Protein AF-A0A1G2Y9N1-F1 (afdb_monomer_lite)

Sequence (164 aa):
MSETIWGVIIGGAIGYITSITVIWIDNKRWRRQFEVDYLKTKRQQLENLCKKIVNMGPEAIVNKSWPIDFGTDLLVFLPHDLLKIITETIISEKDQEKRKKAFWELIIRTKKLISETDTRYERLVANTTIGEKLLVLNGWVCKRCIFPILKRRTGQKLKNESIV

Structure (mmCIF, N/CA/C/O backbone):
data_AF-A0A1G2Y9N1-F1
#
_entry.id   AF-A0A1G2Y9N1-F1
#
loop_
_atom_site.group_PDB
_atom_site.id
_atom_site.type_symbol
_atom_site.label_atom_id
_atom_site.label_alt_id
_atom_site.label_comp_id
_atom_site.label_asym_id
_atom_site.label_entity_id
_atom_site.label_seq_id
_atom_site.pdbx_PDB_ins_code
_atom_site.Cartn_x
_atom_site.Cartn_y
_atom_site.Cartn_z
_atom_site.occupancy
_atom_site.B_iso_or_equiv
_atom_site.auth_seq_id
_atom_site.auth_comp_id
_atom_site.auth_asym_id
_atom_site.auth_atom_id
_atom_site.pdbx_PDB_model_num
ATOM 1 N N . MET A 1 1 ? -39.896 5.467 50.826 1.00 56.62 1 MET A N 1
ATOM 2 C CA . MET A 1 1 ? -40.012 6.161 49.517 1.00 56.62 1 MET A CA 1
ATOM 3 C C . MET A 1 1 ? -38.685 6.753 49.029 1.00 56.62 1 MET A C 1
ATOM 5 O O . MET A 1 1 ? -38.453 6.735 47.829 1.00 56.62 1 MET A O 1
ATOM 9 N N . SER A 1 2 ? -37.800 7.233 49.912 1.00 68.75 2 SER A N 1
ATOM 10 C CA . SER A 1 2 ? -36.489 7.808 49.548 1.00 68.75 2 SER A CA 1
ATOM 11 C C . SER A 1 2 ? -35.530 6.827 48.852 1.00 68.75 2 SER A C 1
ATOM 13 O O . SER A 1 2 ? -34.836 7.210 47.915 1.00 68.75 2 SER A O 1
ATOM 15 N N . GLU A 1 3 ? -35.513 5.555 49.253 1.00 70.50 3 GLU A N 1
ATOM 16 C CA . GLU A 1 3 ? -34.618 4.531 48.683 1.00 70.50 3 GLU A CA 1
ATOM 17 C C . GLU A 1 3 ? -34.882 4.245 47.196 1.00 70.50 3 GLU A C 1
ATOM 19 O O . GLU A 1 3 ? -33.955 3.997 46.422 1.00 70.50 3 GLU A O 1
ATOM 24 N N . THR A 1 4 ? -36.143 4.331 46.767 1.00 75.12 4 THR A N 1
ATOM 25 C CA . THR A 1 4 ? -36.529 4.130 45.365 1.00 75.12 4 THR A CA 1
ATOM 26 C C . THR A 1 4 ? -35.978 5.245 44.476 1.00 75.12 4 THR A C 1
ATOM 28 O O . THR A 1 4 ? -35.507 4.974 43.374 1.00 75.12 4 THR A O 1
ATOM 31 N N . ILE A 1 5 ? -35.968 6.485 44.977 1.00 77.62 5 ILE A N 1
ATOM 32 C CA . ILE A 1 5 ? -35.476 7.669 44.259 1.00 77.62 5 ILE A CA 1
ATOM 33 C C . ILE A 1 5 ? -33.953 7.585 44.074 1.00 77.62 5 ILE A C 1
ATOM 35 O O . ILE A 1 5 ? -33.457 7.764 42.962 1.00 77.62 5 ILE A O 1
ATOM 39 N N . TRP A 1 6 ? -33.212 7.201 45.119 1.00 79.19 6 TRP A N 1
ATOM 40 C CA . TRP A 1 6 ? -31.764 6.976 45.026 1.00 79.19 6 TRP A CA 1
ATOM 41 C C . TRP A 1 6 ? -31.400 5.867 44.033 1.00 79.19 6 TRP A C 1
ATOM 43 O O . TRP A 1 6 ? -30.455 6.012 43.258 1.00 79.19 6 TRP A O 1
ATOM 53 N N . GLY A 1 7 ? -32.185 4.786 43.988 1.00 78.00 7 GLY A N 1
ATOM 54 C CA . GLY A 1 7 ? -31.985 3.707 43.021 1.00 78.00 7 GLY A CA 1
ATOM 55 C C . GLY A 1 7 ? -32.155 4.142 41.560 1.00 78.00 7 GLY A C 1
ATOM 56 O O . GLY A 1 7 ? -31.429 3.652 40.696 1.00 78.00 7 GLY A O 1
ATOM 57 N N . VAL A 1 8 ? -33.084 5.062 41.277 1.00 80.06 8 VAL A N 1
ATOM 58 C CA . VAL A 1 8 ? -33.301 5.608 39.925 1.00 80.06 8 VAL A CA 1
ATOM 59 C C . VAL A 1 8 ? -32.167 6.553 39.524 1.00 80.06 8 VAL A C 1
ATOM 61 O O . VAL A 1 8 ? -31.676 6.457 38.402 1.00 80.06 8 VAL A O 1
ATOM 64 N N . ILE A 1 9 ? -31.688 7.399 40.441 1.00 82.50 9 ILE A N 1
ATOM 65 C CA . ILE A 1 9 ? -30.572 8.326 40.180 1.00 82.50 9 ILE A CA 1
ATOM 66 C C . ILE A 1 9 ? -29.279 7.553 39.888 1.00 82.50 9 ILE A C 1
ATOM 68 O O . ILE A 1 9 ? -28.598 7.830 38.900 1.00 82.50 9 ILE A O 1
ATOM 72 N N . ILE A 1 10 ? -28.964 6.537 40.697 1.00 83.38 10 ILE A N 1
ATOM 73 C CA . ILE A 1 10 ? -27.773 5.698 40.501 1.00 83.38 10 ILE A CA 1
ATOM 74 C C . ILE A 1 10 ? -27.888 4.897 39.196 1.00 83.38 10 ILE A C 1
ATOM 76 O O . ILE A 1 10 ? -26.928 4.823 38.429 1.00 83.38 10 ILE A O 1
ATOM 80 N N . GLY A 1 11 ? -29.068 4.339 38.903 1.00 79.44 11 GLY A N 1
ATOM 81 C CA . GLY A 1 11 ? -29.323 3.630 37.646 1.00 79.44 11 GLY A CA 1
ATOM 82 C C . GLY A 1 11 ? -29.166 4.528 36.414 1.00 79.44 11 GLY A C 1
ATOM 83 O O . GLY A 1 11 ? -28.514 4.131 35.448 1.00 79.44 11 GLY A O 1
ATOM 84 N N . GLY A 1 12 ? -29.693 5.755 36.471 1.00 82.31 12 GLY A N 1
ATOM 85 C CA . GLY A 1 12 ? -29.554 6.758 35.414 1.00 82.31 12 GLY A CA 1
ATOM 86 C C . GLY A 1 12 ? -28.102 7.189 35.195 1.00 82.31 12 GLY A C 1
ATOM 87 O O . GLY A 1 12 ? -27.642 7.237 34.056 1.00 82.31 12 GLY A O 1
ATOM 88 N N . ALA A 1 13 ? -27.347 7.413 36.275 1.00 83.50 13 ALA A N 1
ATOM 89 C CA . ALA A 1 13 ? -25.931 7.767 36.199 1.00 83.50 13 ALA A CA 1
ATOM 90 C C . ALA A 1 13 ? -25.084 6.649 35.564 1.00 83.50 13 ALA A C 1
ATOM 92 O O . ALA A 1 13 ? -24.264 6.914 34.684 1.00 83.50 13 ALA A O 1
ATOM 93 N N . ILE A 1 14 ? -25.316 5.387 35.942 1.00 82.88 14 ILE A N 1
ATOM 94 C CA . ILE A 1 14 ? -24.622 4.235 35.345 1.00 82.88 14 ILE A CA 1
ATOM 95 C C . ILE A 1 14 ? -25.000 4.085 33.865 1.00 82.88 14 ILE A C 1
ATOM 97 O O . ILE A 1 14 ? -24.121 3.869 33.029 1.00 82.88 14 ILE A O 1
ATOM 101 N N . GLY A 1 15 ? -26.281 4.237 33.517 1.00 83.69 15 GLY A N 1
ATOM 102 C CA . GLY A 1 15 ? -26.749 4.197 32.126 1.00 83.69 15 GLY A CA 1
ATOM 103 C C . GLY A 1 15 ? -26.094 5.269 31.248 1.00 83.69 15 GLY A C 1
ATOM 104 O O . GLY A 1 15 ? -25.673 4.991 30.125 1.00 83.69 15 GLY A O 1
ATOM 105 N N . TYR A 1 16 ? -25.919 6.476 31.784 1.00 84.94 16 TYR A N 1
ATOM 106 C CA . TYR A 1 16 ? -25.248 7.571 31.088 1.00 84.94 16 TYR A CA 1
ATOM 107 C C . TYR A 1 16 ? -23.750 7.299 30.877 1.00 84.94 16 TYR A C 1
ATOM 109 O O . TYR A 1 16 ? -23.251 7.375 29.752 1.00 84.94 16 TYR A O 1
ATOM 117 N N . ILE A 1 17 ? -23.036 6.901 31.936 1.00 84.62 17 ILE A N 1
ATOM 118 C CA . ILE A 1 17 ? -21.594 6.612 31.874 1.00 84.62 17 ILE A CA 1
ATOM 119 C C . ILE A 1 17 ? -21.309 5.445 30.925 1.00 84.62 17 ILE A C 1
ATOM 121 O O . ILE A 1 17 ? -20.380 5.509 30.115 1.00 84.62 17 ILE A O 1
ATOM 125 N N . THR A 1 18 ? -22.113 4.383 30.989 1.00 82.12 18 THR A N 1
ATOM 126 C CA . THR A 1 18 ? -21.959 3.225 30.097 1.00 82.12 18 THR A CA 1
ATOM 127 C C . THR A 1 18 ? -22.186 3.615 28.639 1.00 82.12 18 THR A C 1
ATOM 129 O O . THR A 1 18 ? -21.358 3.269 27.800 1.00 82.12 18 THR A O 1
ATOM 132 N N . SER A 1 19 ? -23.221 4.406 28.342 1.00 80.88 19 SER A N 1
ATOM 133 C CA . SER A 1 19 ? -23.513 4.871 26.977 1.00 80.88 19 SER A CA 1
ATOM 134 C C . SER A 1 19 ? -22.367 5.700 26.385 1.00 80.88 19 SER A C 1
ATOM 136 O O . SER A 1 19 ? -21.928 5.434 25.267 1.00 80.88 19 SER A O 1
ATOM 138 N N . ILE A 1 20 ? -21.810 6.644 27.152 1.00 85.25 20 ILE A N 1
ATOM 139 C CA . ILE A 1 20 ? -20.650 7.442 26.716 1.00 85.25 20 ILE A CA 1
ATOM 140 C C . ILE A 1 20 ? -19.439 6.551 26.455 1.00 85.25 20 ILE A C 1
ATOM 142 O O . ILE A 1 20 ? -18.753 6.700 25.442 1.00 85.25 20 ILE A O 1
ATOM 146 N N . THR A 1 21 ? -19.184 5.610 27.362 1.00 78.94 21 THR A N 1
ATOM 147 C CA . THR A 1 21 ? -18.034 4.710 27.262 1.00 78.94 21 THR A CA 1
ATOM 148 C C . THR A 1 21 ? -18.134 3.833 26.012 1.00 78.94 21 THR A C 1
ATOM 150 O O . THR A 1 21 ? -17.145 3.669 25.298 1.00 78.94 21 THR A O 1
ATOM 153 N N . VAL A 1 22 ? -19.329 3.321 25.69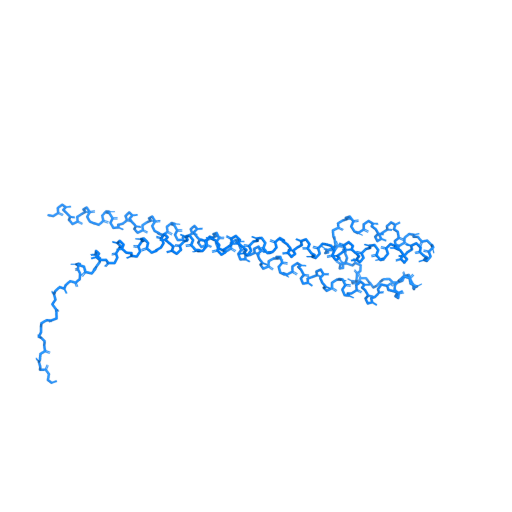9 1.00 84.31 22 VAL A N 1
ATOM 154 C CA . VAL A 1 22 ? -19.581 2.529 24.487 1.00 84.31 22 VAL A CA 1
ATOM 155 C C . VAL A 1 22 ? -19.329 3.356 23.227 1.00 84.31 22 VAL A C 1
ATOM 157 O O . VAL A 1 22 ? -18.597 2.895 22.355 1.00 84.31 22 VAL A O 1
ATOM 160 N N . ILE A 1 23 ? -19.842 4.589 23.154 1.00 84.44 23 ILE A N 1
ATOM 161 C CA . ILE A 1 23 ? -19.627 5.479 21.998 1.00 84.44 23 ILE A CA 1
ATOM 162 C C . ILE A 1 23 ? -18.131 5.750 21.781 1.00 84.44 23 ILE A C 1
ATOM 164 O O . ILE A 1 23 ? -17.637 5.713 20.654 1.00 84.44 23 ILE A O 1
ATOM 168 N N . TRP A 1 24 ? -17.385 5.990 22.860 1.00 78.69 24 TRP A N 1
ATOM 169 C CA . TRP A 1 24 ? -15.941 6.219 22.790 1.00 78.69 24 TRP A CA 1
ATOM 170 C C . TRP A 1 24 ? -15.169 5.004 22.277 1.00 78.69 24 TRP A C 1
ATOM 172 O O . TRP A 1 24 ? -14.271 5.143 21.439 1.00 78.69 24 TRP A O 1
ATOM 182 N N . ILE A 1 25 ? -15.508 3.813 22.773 1.00 81.94 25 ILE A N 1
ATOM 183 C CA . ILE A 1 25 ? -14.880 2.562 22.338 1.00 81.94 25 ILE A CA 1
ATOM 184 C C . ILE A 1 25 ? -15.188 2.308 20.865 1.00 81.94 25 ILE A C 1
ATOM 186 O O . ILE A 1 25 ? -14.271 1.985 20.107 1.00 81.94 25 ILE A O 1
ATOM 190 N N . ASP A 1 26 ? -16.443 2.489 20.458 1.00 79.06 26 ASP A N 1
ATOM 191 C CA . ASP A 1 26 ? -16.858 2.226 19.088 1.00 79.06 26 ASP A CA 1
ATOM 192 C C . ASP A 1 26 ? -16.170 3.191 18.119 1.00 79.06 26 ASP A C 1
ATOM 194 O O . ASP A 1 26 ? -15.517 2.755 17.177 1.00 79.06 26 ASP A O 1
ATOM 198 N N . ASN A 1 27 ? -16.143 4.493 18.417 1.00 85.25 27 ASN A N 1
ATOM 199 C CA . ASN A 1 27 ? -15.416 5.469 17.599 1.00 85.25 27 ASN A CA 1
ATOM 200 C C . ASN A 1 27 ? -13.918 5.124 17.468 1.00 85.25 27 ASN A C 1
ATOM 202 O O . ASN A 1 27 ? -13.328 5.208 16.388 1.00 85.25 27 ASN A O 1
ATOM 206 N N . LYS A 1 28 ? -13.280 4.675 18.557 1.00 82.25 28 LYS A N 1
ATOM 207 C CA . LYS A 1 28 ? -11.875 4.242 18.524 1.00 82.25 28 LYS A CA 1
ATOM 208 C C . LYS A 1 28 ? -11.680 2.990 17.667 1.00 82.25 28 LYS A C 1
ATOM 210 O O . LYS A 1 28 ? -10.664 2.884 16.976 1.00 82.25 28 LYS A O 1
ATOM 215 N N . ARG A 1 29 ? -12.627 2.051 17.706 1.00 81.38 29 ARG A N 1
ATOM 216 C CA . ARG A 1 29 ? -12.635 0.855 16.858 1.00 81.38 29 ARG A CA 1
ATOM 217 C C . ARG A 1 29 ? -12.786 1.233 15.387 1.00 81.38 29 ARG A C 1
ATOM 219 O O . ARG A 1 29 ? -11.958 0.808 14.587 1.00 81.38 29 ARG A O 1
ATOM 226 N N . TRP A 1 30 ? -13.753 2.088 15.060 1.00 83.25 30 TRP A N 1
ATOM 227 C CA . TRP A 1 30 ? -14.002 2.579 13.704 1.00 83.25 30 TRP A CA 1
ATOM 228 C C . TRP A 1 30 ? -12.786 3.276 13.110 1.00 83.25 30 TRP A C 1
ATOM 230 O O . TRP A 1 30 ? -12.360 2.922 12.018 1.00 83.25 30 TRP A O 1
ATOM 240 N N . ARG A 1 31 ? -12.158 4.201 13.847 1.00 86.31 31 ARG A N 1
ATOM 241 C CA . ARG A 1 31 ? -10.940 4.885 13.378 1.00 86.31 31 ARG A CA 1
ATOM 242 C C . ARG A 1 31 ? -9.819 3.911 13.025 1.00 86.31 31 ARG A C 1
ATOM 244 O O . ARG A 1 31 ? -9.130 4.100 12.030 1.00 86.31 31 ARG A O 1
ATOM 251 N N . ARG A 1 32 ? -9.645 2.864 13.832 1.00 82.31 32 ARG A N 1
ATOM 252 C CA . ARG A 1 32 ? -8.623 1.838 13.593 1.00 82.31 32 ARG A CA 1
ATOM 253 C C . ARG A 1 32 ? -8.967 0.952 12.404 1.00 82.31 32 ARG A C 1
ATOM 255 O O . ARG A 1 32 ? -8.084 0.682 11.604 1.00 82.31 32 ARG A O 1
ATOM 262 N N . GLN A 1 33 ? -10.222 0.521 12.278 1.00 83.94 33 GLN A N 1
ATOM 263 C CA . GLN A 1 33 ? -10.683 -0.240 11.113 1.00 83.94 33 GLN A CA 1
ATOM 264 C C . GLN A 1 33 ? -10.476 0.561 9.826 1.00 83.94 33 GLN A C 1
ATOM 266 O O . GLN A 1 33 ? -9.888 0.049 8.883 1.00 83.94 33 GLN A O 1
ATOM 271 N N . PHE A 1 34 ? -10.819 1.850 9.843 1.00 88.62 34 PHE A N 1
ATOM 272 C CA . PHE A 1 34 ? -10.572 2.751 8.721 1.00 88.62 34 PHE A CA 1
ATOM 273 C C . PHE A 1 34 ? -9.087 2.854 8.357 1.00 88.62 34 PHE A C 1
ATOM 275 O O . PHE A 1 34 ? -8.741 2.838 7.180 1.00 88.62 34 PHE A O 1
ATOM 282 N N . GLU A 1 35 ? -8.193 2.944 9.348 1.00 87.88 35 GLU A N 1
ATOM 283 C CA . GLU A 1 35 ? -6.748 2.990 9.091 1.00 87.88 35 GLU A CA 1
ATOM 284 C C . GLU A 1 35 ? -6.229 1.668 8.501 1.00 87.88 35 GLU A C 1
ATOM 286 O O . GLU A 1 35 ? -5.410 1.676 7.581 1.00 87.88 35 GLU A O 1
ATOM 291 N N . VAL A 1 36 ? -6.735 0.531 8.984 1.00 87.75 36 VAL A N 1
ATOM 292 C CA . VAL A 1 36 ? -6.412 -0.805 8.462 1.00 87.75 36 VAL A CA 1
ATOM 293 C C . VAL A 1 36 ? -6.880 -0.953 7.012 1.00 87.75 36 VAL A C 1
ATOM 295 O O . VAL A 1 36 ? -6.095 -1.372 6.159 1.00 87.75 36 VAL A O 1
ATOM 298 N N . ASP A 1 37 ? -8.118 -0.564 6.713 1.00 88.19 37 ASP A N 1
ATOM 299 C CA . ASP A 1 37 ? -8.689 -0.631 5.365 1.00 88.19 37 ASP A CA 1
ATOM 300 C C . ASP A 1 37 ? -7.980 0.325 4.401 1.00 88.19 37 ASP A C 1
ATOM 302 O O . ASP A 1 37 ? -7.684 -0.040 3.257 1.00 88.19 37 ASP A O 1
ATOM 306 N N . TYR A 1 38 ? -7.617 1.520 4.874 1.00 89.50 38 TYR A N 1
ATOM 307 C CA . TYR A 1 38 ? -6.802 2.467 4.119 1.00 89.50 38 TYR A CA 1
ATOM 308 C C . TYR A 1 38 ? -5.438 1.869 3.757 1.00 89.50 38 TYR A C 1
ATOM 310 O O . TYR A 1 38 ? -5.047 1.894 2.590 1.00 89.50 38 TYR A O 1
ATOM 318 N N . LEU A 1 39 ? -4.717 1.290 4.725 1.00 87.94 39 LEU A N 1
ATOM 319 C CA . LEU A 1 39 ? -3.407 0.681 4.472 1.00 87.94 39 LEU A CA 1
ATOM 320 C C . LEU A 1 39 ? -3.503 -0.530 3.542 1.00 87.94 39 LEU A C 1
ATOM 322 O O . LEU A 1 39 ? -2.660 -0.682 2.660 1.00 87.94 39 LEU A O 1
ATOM 326 N N . LYS A 1 40 ? -4.547 -1.351 3.685 1.00 88.00 40 LYS A N 1
ATOM 327 C CA . LYS A 1 40 ? -4.812 -2.487 2.794 1.00 88.00 40 LYS A CA 1
ATOM 328 C C . LYS A 1 40 ? -5.055 -2.029 1.356 1.00 88.00 40 LYS A C 1
ATOM 330 O O . LYS A 1 40 ? -4.457 -2.568 0.426 1.00 88.00 40 LYS A O 1
ATOM 335 N N . THR A 1 41 ? -5.875 -0.995 1.180 1.00 89.75 41 THR A N 1
ATOM 336 C CA . THR A 1 41 ? -6.160 -0.405 -0.135 1.00 89.75 41 THR A CA 1
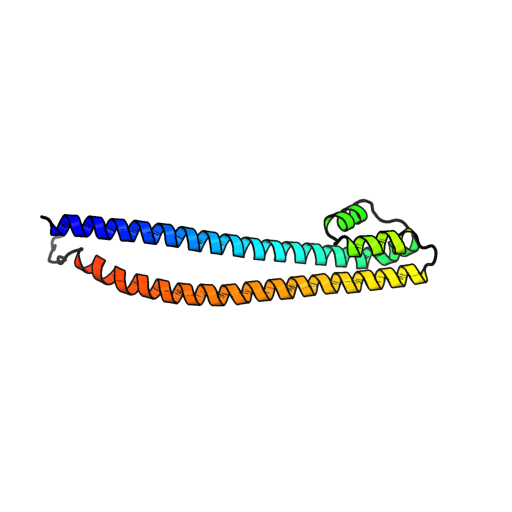ATOM 337 C C . THR A 1 41 ? -4.897 0.197 -0.746 1.00 89.75 41 THR A C 1
ATOM 339 O O . THR A 1 41 ? -4.572 -0.074 -1.901 1.00 89.75 41 THR A O 1
ATOM 342 N N . LYS A 1 42 ? -4.129 0.950 0.048 1.00 86.94 42 LYS A N 1
ATOM 343 C CA . LYS A 1 42 ? -2.867 1.558 -0.381 1.00 86.94 42 LYS A CA 1
ATOM 344 C C . LYS A 1 42 ? -1.839 0.510 -0.809 1.00 86.94 42 LYS A C 1
ATOM 346 O O . LYS A 1 42 ? -1.185 0.678 -1.835 1.00 86.94 42 LYS A O 1
ATOM 351 N N . ARG A 1 43 ? -1.719 -0.588 -0.058 1.00 88.75 43 ARG A N 1
ATOM 352 C CA . ARG A 1 43 ? -0.867 -1.726 -0.421 1.00 88.75 43 ARG A CA 1
ATOM 353 C C . ARG A 1 43 ? -1.282 -2.313 -1.769 1.00 88.75 43 ARG A C 1
ATOM 355 O O . ARG A 1 43 ? -0.438 -2.473 -2.642 1.00 88.75 43 ARG A O 1
ATOM 362 N N . GLN A 1 44 ? -2.571 -2.589 -1.956 1.00 89.50 44 GLN A N 1
ATOM 363 C CA . GLN A 1 44 ? -3.083 -3.155 -3.205 1.00 89.50 44 GLN A CA 1
ATOM 364 C C . GLN A 1 44 ? -2.833 -2.225 -4.402 1.00 89.50 44 GLN A C 1
ATOM 366 O O . GLN A 1 44 ? -2.449 -2.684 -5.477 1.00 89.50 44 GLN A O 1
ATOM 371 N N . GLN A 1 45 ? -2.992 -0.913 -4.214 1.00 88.88 45 GLN A N 1
ATOM 372 C CA . GLN A 1 45 ? -2.661 0.090 -5.229 1.00 88.88 45 GLN A CA 1
ATOM 373 C C . GLN A 1 45 ? -1.167 0.068 -5.579 1.00 88.88 45 GLN A C 1
ATOM 375 O O . GLN A 1 45 ? -0.821 -0.025 -6.755 1.00 88.88 45 GLN A O 1
ATOM 380 N N . LEU A 1 46 ? -0.279 0.069 -4.578 1.00 87.81 46 LEU A N 1
ATOM 381 C CA . LEU A 1 46 ? 1.173 -0.013 -4.780 1.00 87.81 46 LEU A CA 1
ATOM 382 C C . LEU A 1 46 ? 1.604 -1.315 -5.471 1.00 87.81 46 LEU A C 1
ATOM 384 O O . LEU A 1 46 ? 2.466 -1.285 -6.347 1.00 87.81 46 LEU A O 1
ATOM 388 N N . GLU A 1 47 ? 1.000 -2.452 -5.124 1.00 88.75 47 GLU A N 1
ATOM 389 C CA . GLU A 1 47 ? 1.261 -3.735 -5.785 1.00 88.75 47 GLU A CA 1
ATOM 390 C C . GLU A 1 47 ? 0.820 -3.717 -7.253 1.00 88.75 47 GLU A C 1
ATOM 392 O O . GLU A 1 47 ? 1.569 -4.156 -8.130 1.00 88.75 47 GLU A O 1
ATOM 397 N N . ASN A 1 48 ? -0.367 -3.179 -7.540 1.00 90.06 48 ASN A N 1
ATOM 398 C CA . ASN A 1 48 ? -0.865 -3.042 -8.907 1.00 90.06 48 ASN A CA 1
ATOM 399 C C . ASN A 1 48 ? 0.036 -2.126 -9.741 1.00 90.06 48 ASN A C 1
ATOM 401 O O . ASN A 1 48 ? 0.354 -2.454 -10.883 1.00 90.06 48 ASN A O 1
ATOM 405 N N . LEU A 1 49 ? 0.506 -1.022 -9.162 1.00 87.00 49 LEU A N 1
ATOM 406 C CA . LEU A 1 49 ? 1.460 -0.126 -9.812 1.00 87.00 49 LEU A CA 1
ATOM 407 C C . LEU A 1 49 ? 2.797 -0.803 -10.047 1.00 87.00 49 LEU A C 1
ATOM 409 O O . LEU A 1 49 ? 3.326 -0.709 -11.144 1.00 87.00 49 LEU A O 1
ATOM 413 N N . CYS A 1 50 ? 3.326 -1.530 -9.064 1.00 87.81 50 CYS A N 1
ATOM 414 C CA . CYS A 1 50 ? 4.575 -2.267 -9.220 1.00 87.81 50 CYS A CA 1
ATOM 415 C C . CYS A 1 50 ? 4.471 -3.293 -10.359 1.00 87.81 50 CYS A C 1
ATOM 417 O O . CYS A 1 50 ? 5.361 -3.360 -11.204 1.00 87.81 50 CYS A O 1
ATOM 419 N N . LYS A 1 51 ? 3.351 -4.024 -10.453 1.00 88.50 51 LYS A N 1
ATOM 420 C CA . LYS A 1 51 ? 3.076 -4.934 -11.576 1.00 88.50 51 LYS A CA 1
ATOM 421 C C . LYS A 1 51 ? 3.023 -4.192 -12.912 1.00 88.50 51 LYS A C 1
ATOM 423 O O . LYS A 1 51 ? 3.657 -4.630 -13.867 1.00 88.50 51 LYS A O 1
ATOM 428 N N . LYS A 1 52 ? 2.322 -3.054 -12.982 1.00 86.00 52 LYS A N 1
ATOM 429 C CA . LYS A 1 52 ? 2.275 -2.219 -14.194 1.00 86.00 52 LYS A CA 1
ATOM 430 C C . LYS A 1 52 ? 3.667 -1.704 -14.583 1.00 86.00 52 LYS A C 1
ATOM 432 O O . LYS A 1 52 ? 4.038 -1.822 -15.743 1.00 86.00 52 LYS A O 1
ATOM 437 N N . ILE A 1 53 ? 4.451 -1.209 -13.622 1.00 85.81 53 ILE A N 1
ATOM 438 C CA . ILE A 1 53 ? 5.827 -0.727 -13.815 1.00 85.81 53 ILE A CA 1
ATOM 439 C C . ILE A 1 53 ? 6.697 -1.841 -14.396 1.00 85.81 53 ILE A C 1
ATOM 441 O O . ILE A 1 53 ? 7.386 -1.614 -15.382 1.00 85.81 53 ILE A O 1
ATOM 445 N N . VAL A 1 54 ? 6.651 -3.046 -13.824 1.00 86.62 54 VAL A N 1
ATOM 446 C CA . VAL A 1 54 ? 7.461 -4.183 -14.286 1.00 86.62 54 VAL A CA 1
ATOM 447 C C . VAL A 1 54 ? 7.041 -4.652 -15.680 1.00 86.62 54 VAL A C 1
ATOM 449 O O . VAL A 1 54 ? 7.908 -4.957 -16.492 1.00 86.62 54 VAL A O 1
ATOM 452 N N . ASN A 1 55 ? 5.740 -4.677 -15.972 1.00 86.44 55 ASN A N 1
ATOM 453 C CA . ASN A 1 55 ? 5.231 -5.167 -17.253 1.00 86.44 55 ASN A CA 1
ATOM 454 C C . ASN A 1 55 ? 5.434 -4.159 -18.394 1.00 86.44 55 ASN A C 1
ATOM 456 O O . ASN A 1 55 ? 5.851 -4.543 -19.479 1.00 86.44 55 ASN A O 1
ATOM 460 N N . MET A 1 56 ? 5.146 -2.876 -18.156 1.00 82.19 56 MET A N 1
ATOM 461 C CA . MET A 1 56 ? 5.188 -1.827 -19.187 1.00 82.19 56 MET A CA 1
ATOM 462 C C . MET A 1 56 ? 6.549 -1.131 -19.271 1.00 82.19 56 MET A C 1
ATOM 464 O O . MET A 1 56 ? 6.900 -0.558 -20.299 1.00 82.19 56 MET A O 1
ATOM 468 N N . GLY A 1 57 ? 7.332 -1.165 -18.194 1.00 79.19 57 GLY A N 1
ATOM 469 C CA . GLY A 1 57 ? 8.589 -0.436 -18.088 1.00 79.19 57 GLY A CA 1
ATOM 470 C C . GLY A 1 57 ? 9.660 -0.826 -19.107 1.00 79.19 57 GLY A C 1
ATOM 471 O O . GLY A 1 57 ? 10.239 0.078 -19.706 1.00 79.19 57 GLY A O 1
ATOM 472 N N . PRO A 1 58 ? 9.933 -2.121 -19.364 1.00 81.75 58 PRO A N 1
ATOM 473 C CA . PRO A 1 58 ? 10.938 -2.519 -20.348 1.00 81.75 58 PRO A CA 1
ATOM 474 C C . PRO A 1 58 ? 10.646 -1.964 -21.746 1.00 81.75 58 PRO A C 1
ATOM 476 O O . PRO A 1 58 ? 11.544 -1.429 -22.395 1.00 81.75 58 PRO A O 1
ATOM 479 N N . GLU A 1 59 ? 9.387 -2.030 -22.177 1.00 82.06 59 GLU A N 1
ATOM 480 C CA . GLU A 1 59 ? 8.949 -1.524 -23.477 1.00 82.06 59 GLU A CA 1
ATOM 481 C C . GLU A 1 59 ? 8.962 0.009 -23.516 1.00 82.06 59 GLU A C 1
ATOM 483 O O . GLU A 1 59 ? 9.477 0.603 -24.462 1.00 82.06 59 GLU A O 1
ATOM 488 N N . ALA A 1 60 ? 8.512 0.667 -22.448 1.00 78.50 60 ALA A N 1
ATOM 489 C CA . ALA A 1 60 ? 8.507 2.123 -22.361 1.00 78.50 60 ALA A CA 1
ATOM 490 C C . ALA A 1 60 ? 9.919 2.740 -22.295 1.00 78.50 60 ALA A C 1
ATOM 492 O O . ALA A 1 60 ? 10.148 3.834 -22.814 1.00 78.50 60 ALA A O 1
ATO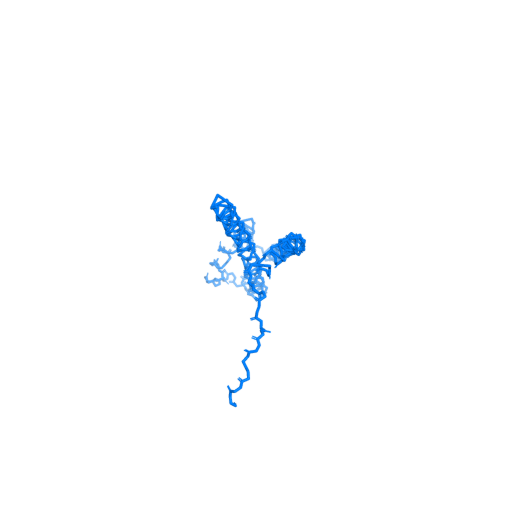M 493 N N . ILE A 1 61 ? 10.906 2.040 -21.723 1.00 80.62 61 ILE A N 1
ATOM 494 C CA . ILE A 1 61 ? 12.317 2.469 -21.730 1.00 80.62 61 ILE A CA 1
ATOM 495 C C . ILE A 1 61 ? 12.910 2.401 -23.142 1.00 80.62 61 ILE A C 1
ATOM 497 O O . ILE A 1 61 ? 13.692 3.282 -23.526 1.00 80.62 61 ILE A O 1
ATOM 501 N N . VAL A 1 62 ? 12.553 1.363 -23.904 1.00 80.00 62 VAL A N 1
ATOM 502 C CA . VAL A 1 62 ? 13.029 1.154 -25.278 1.00 80.00 62 VAL A CA 1
ATOM 503 C C . VAL A 1 62 ? 12.354 2.138 -26.234 1.00 80.00 62 VAL A C 1
ATOM 505 O O . VAL A 1 62 ? 13.049 2.866 -26.939 1.00 80.00 62 VAL A O 1
ATOM 508 N N . ASN A 1 63 ? 11.024 2.231 -26.191 1.00 80.62 63 ASN A N 1
ATOM 509 C CA . ASN A 1 63 ? 10.221 3.003 -27.142 1.00 80.62 63 ASN A CA 1
ATOM 510 C C . ASN A 1 63 ? 10.035 4.478 -26.747 1.00 80.62 63 ASN A C 1
ATOM 512 O O . ASN A 1 63 ? 9.498 5.256 -27.530 1.00 80.62 63 ASN A O 1
ATOM 516 N N . LYS A 1 64 ? 10.464 4.882 -25.541 1.00 73.88 64 LYS A N 1
ATOM 517 C CA . LYS A 1 64 ? 10.268 6.231 -24.959 1.00 73.88 64 LYS A CA 1
ATOM 518 C C . LYS A 1 64 ? 8.808 6.694 -24.876 1.00 73.88 64 LYS A C 1
ATOM 520 O O . LYS A 1 64 ? 8.549 7.852 -24.559 1.00 73.88 64 LYS A O 1
ATOM 525 N N . SER A 1 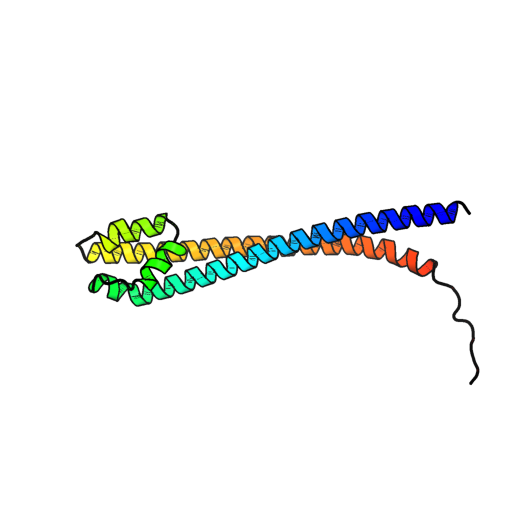65 ? 7.855 5.805 -25.123 1.00 77.44 65 SER A N 1
ATOM 526 C CA . SER A 1 65 ? 6.430 6.084 -25.042 1.00 77.44 65 SER A CA 1
ATOM 527 C C . SER A 1 65 ? 5.871 5.487 -23.757 1.00 77.44 65 SER A C 1
ATOM 529 O O . SER A 1 65 ? 5.854 4.266 -23.591 1.00 77.44 65 SER A O 1
ATOM 531 N N . TRP A 1 66 ? 5.389 6.347 -22.865 1.00 76.62 66 TRP A N 1
ATOM 532 C CA . TRP A 1 66 ? 4.616 5.931 -21.701 1.00 76.62 66 TRP A CA 1
ATOM 533 C C . TRP A 1 66 ? 3.133 6.187 -21.979 1.00 76.62 66 TRP A C 1
ATOM 535 O O . TRP A 1 66 ? 2.795 7.288 -22.423 1.00 76.62 66 TRP A O 1
ATOM 545 N N . PRO A 1 67 ? 2.237 5.218 -21.726 1.00 80.25 67 PRO A N 1
ATOM 546 C CA . PRO A 1 67 ? 0.802 5.466 -21.780 1.00 80.25 67 PRO A CA 1
ATOM 547 C C . PRO A 1 67 ? 0.424 6.609 -20.830 1.00 80.25 67 PRO A C 1
ATOM 549 O O . PRO A 1 67 ? 0.912 6.656 -19.699 1.00 80.25 67 PRO A O 1
ATOM 552 N N . ILE A 1 68 ? -0.461 7.510 -21.266 1.00 80.44 68 ILE A N 1
ATOM 553 C CA . ILE A 1 68 ? -0.897 8.663 -20.457 1.00 80.44 68 ILE A CA 1
ATOM 554 C C . ILE A 1 68 ? -1.497 8.188 -19.128 1.00 80.44 68 ILE A C 1
ATOM 556 O O . ILE A 1 68 ? -1.112 8.694 -18.075 1.00 80.44 68 ILE A O 1
ATOM 560 N N . ASP A 1 69 ? -2.326 7.142 -19.172 1.00 79.12 69 ASP A N 1
ATOM 561 C CA . ASP A 1 69 ? -2.949 6.534 -17.988 1.00 79.12 69 ASP A CA 1
ATOM 562 C C . ASP A 1 69 ? -1.916 6.013 -16.977 1.00 79.12 69 ASP A C 1
ATOM 564 O O . ASP A 1 69 ? -2.111 6.071 -15.763 1.00 79.12 69 ASP A O 1
ATOM 568 N N . PHE A 1 70 ? -0.777 5.522 -17.468 1.00 81.81 70 PHE A N 1
ATOM 569 C CA . PHE A 1 70 ? 0.313 5.070 -16.611 1.00 81.81 70 PHE A CA 1
ATOM 570 C C . PHE A 1 70 ? 1.051 6.253 -15.972 1.00 81.81 70 PHE A C 1
ATOM 572 O O . PHE A 1 70 ? 1.402 6.203 -14.794 1.00 81.81 70 PHE A O 1
ATOM 579 N N . GLY A 1 71 ? 1.248 7.342 -16.719 1.00 80.06 71 GLY A N 1
ATOM 580 C CA . GLY A 1 71 ? 1.820 8.581 -16.192 1.00 80.06 71 GLY A CA 1
ATOM 581 C C . GLY A 1 71 ? 0.965 9.199 -15.083 1.00 80.06 71 GLY A C 1
ATOM 582 O O . GLY A 1 71 ? 1.496 9.596 -14.046 1.00 80.06 71 GLY A O 1
ATOM 583 N N . THR A 1 72 ? -0.359 9.226 -15.254 1.00 83.12 72 THR A N 1
ATOM 584 C CA . THR A 1 72 ? -1.285 9.725 -14.225 1.00 83.12 72 THR A CA 1
ATOM 585 C C . THR A 1 72 ? -1.285 8.847 -12.979 1.00 83.12 72 THR A C 1
ATOM 587 O O . THR A 1 72 ? -1.231 9.362 -11.864 1.00 83.12 72 THR A O 1
ATOM 590 N N . ASP A 1 73 ? -1.263 7.526 -13.156 1.00 84.75 73 ASP A N 1
ATOM 591 C CA . ASP A 1 73 ? -1.178 6.560 -12.060 1.00 84.75 73 ASP A CA 1
ATOM 592 C C . ASP A 1 73 ? 0.100 6.756 -11.224 1.00 84.75 73 ASP A C 1
ATOM 594 O O . ASP A 1 73 ? 0.064 6.739 -9.991 1.00 84.75 73 ASP A O 1
ATOM 598 N N . LEU A 1 74 ? 1.237 7.002 -11.879 1.00 82.81 74 LEU A N 1
ATOM 599 C CA . LEU A 1 74 ? 2.485 7.315 -11.185 1.00 82.81 74 LEU A CA 1
ATOM 600 C C . LEU A 1 74 ? 2.375 8.615 -10.381 1.00 82.81 74 LEU A C 1
ATOM 602 O O . LEU A 1 74 ? 2.789 8.647 -9.226 1.00 82.81 74 LEU A O 1
ATOM 606 N N . LEU A 1 75 ? 1.804 9.674 -10.959 1.00 82.62 75 LEU A N 1
ATOM 607 C CA . LEU A 1 75 ? 1.681 10.975 -10.290 1.00 82.62 75 LEU A CA 1
ATOM 608 C C . LEU A 1 75 ? 0.789 10.928 -9.045 1.00 82.62 75 LEU A C 1
ATOM 610 O O . LEU A 1 75 ? 1.057 11.630 -8.073 1.00 82.62 75 LEU A O 1
ATOM 614 N N . VAL A 1 76 ? -0.266 10.113 -9.071 1.00 84.00 76 VAL A N 1
ATOM 615 C CA . VAL A 1 76 ? -1.257 10.053 -7.988 1.00 84.00 76 VAL A CA 1
ATOM 616 C C . VAL A 1 76 ? -0.791 9.172 -6.832 1.00 84.00 76 VAL A C 1
ATOM 618 O O . VAL A 1 76 ? -1.006 9.507 -5.667 1.00 84.00 76 VAL A O 1
ATOM 621 N N . PHE A 1 77 ? -0.176 8.029 -7.132 1.00 83.50 77 PHE A N 1
ATOM 622 C CA . PHE A 1 77 ? 0.056 6.996 -6.124 1.00 83.50 77 PHE A CA 1
ATOM 623 C C . PHE A 1 77 ? 1.513 6.858 -5.684 1.00 83.50 77 PHE A C 1
ATOM 625 O O . PHE A 1 77 ? 1.779 6.305 -4.611 1.00 83.50 77 PHE A O 1
ATOM 632 N N . LEU A 1 78 ? 2.464 7.324 -6.494 1.00 84.75 78 LEU A N 1
ATOM 633 C CA . LEU A 1 78 ? 3.877 7.233 -6.163 1.00 84.75 78 LEU A CA 1
ATOM 634 C C . LEU A 1 78 ? 4.293 8.451 -5.320 1.00 84.75 78 LEU A C 1
ATOM 636 O O . LEU A 1 78 ? 3.935 9.582 -5.645 1.00 84.75 78 LEU A O 1
ATOM 640 N N . PRO A 1 79 ? 5.066 8.267 -4.236 1.00 85.06 79 PRO A N 1
ATOM 641 C CA . PRO A 1 79 ? 5.592 9.397 -3.484 1.00 85.06 79 PRO A CA 1
ATOM 642 C C . PRO A 1 79 ? 6.519 10.263 -4.342 1.00 85.06 79 PRO A C 1
ATOM 644 O O . PRO A 1 79 ? 7.227 9.775 -5.227 1.00 85.06 79 PRO A O 1
ATOM 647 N N . HIS A 1 80 ? 6.548 11.555 -4.020 1.00 84.06 80 HIS A N 1
ATOM 648 C CA . HIS A 1 80 ? 7.253 12.585 -4.784 1.00 84.06 80 HIS A CA 1
ATOM 649 C C . HIS A 1 80 ? 8.747 12.277 -4.998 1.00 84.06 80 HIS A C 1
ATOM 651 O O . HIS A 1 80 ? 9.309 12.593 -6.046 1.00 84.06 80 HIS A O 1
ATOM 657 N N . ASP A 1 81 ? 9.393 11.612 -4.041 1.00 84.06 81 ASP A N 1
ATOM 658 C CA . ASP A 1 81 ? 10.804 11.222 -4.150 1.00 84.06 81 ASP A CA 1
ATOM 659 C C . ASP A 1 81 ? 11.056 10.194 -5.258 1.00 84.06 81 ASP A C 1
ATOM 661 O O . ASP A 1 81 ? 12.115 10.201 -5.881 1.00 84.06 81 ASP A O 1
ATOM 665 N N . LEU A 1 82 ? 10.086 9.316 -5.526 1.00 83.06 82 LEU A N 1
ATOM 666 C CA . LEU A 1 82 ? 10.171 8.352 -6.622 1.00 83.06 82 LEU A CA 1
ATOM 667 C C . LEU A 1 82 ? 9.791 8.974 -7.959 1.00 83.06 82 LEU A C 1
ATOM 669 O O . LEU A 1 82 ? 10.377 8.613 -8.976 1.00 83.06 82 LEU A O 1
ATOM 673 N N . LEU A 1 83 ? 8.863 9.933 -7.958 1.00 84.56 83 LEU A N 1
ATOM 674 C CA . LEU A 1 83 ? 8.519 10.695 -9.158 1.00 84.56 83 LEU A CA 1
ATOM 675 C C . LEU A 1 83 ? 9.726 11.444 -9.718 1.00 84.56 83 LEU A C 1
ATOM 677 O O . LEU A 1 83 ? 9.937 11.409 -10.928 1.00 84.56 83 LEU A O 1
ATOM 681 N N . LYS A 1 84 ? 10.566 12.020 -8.847 1.00 84.69 84 LYS A N 1
ATOM 682 C CA . LYS A 1 84 ? 11.821 12.662 -9.263 1.00 84.69 84 LYS A CA 1
ATOM 683 C C . LYS A 1 84 ? 12.725 11.718 -10.046 1.00 84.69 84 LYS A C 1
ATOM 685 O O . LYS A 1 84 ? 13.225 12.102 -11.094 1.00 84.69 84 LYS A O 1
ATOM 690 N N . ILE A 1 85 ? 12.873 10.466 -9.605 1.00 82.62 85 ILE A N 1
ATOM 691 C CA . ILE A 1 85 ? 13.676 9.468 -10.330 1.00 82.62 85 ILE A CA 1
ATOM 692 C C . ILE A 1 85 ? 13.122 9.289 -11.749 1.00 82.62 85 ILE A C 1
ATOM 694 O O . ILE A 1 85 ? 13.877 9.306 -12.718 1.00 82.62 85 ILE A O 1
ATOM 698 N N . ILE A 1 86 ? 11.802 9.194 -11.906 1.00 82.06 86 ILE A N 1
ATOM 699 C CA . ILE A 1 86 ? 11.181 9.029 -13.226 1.00 82.06 86 ILE A CA 1
ATOM 700 C C . ILE A 1 86 ? 11.452 10.243 -14.117 1.00 82.06 86 ILE A C 1
ATOM 702 O O . ILE A 1 86 ? 11.956 10.096 -15.231 1.00 82.06 86 ILE A O 1
ATOM 706 N N . THR A 1 87 ? 11.144 11.444 -13.635 1.00 81.31 87 THR A N 1
ATOM 707 C CA . THR A 1 87 ? 11.230 12.664 -14.444 1.00 81.31 87 THR A CA 1
ATOM 708 C C . THR A 1 87 ? 12.669 13.066 -14.744 1.00 81.31 87 THR A C 1
ATOM 710 O O . THR A 1 87 ? 12.975 13.457 -15.867 1.00 81.31 87 THR A O 1
ATOM 713 N N . GLU A 1 88 ? 13.564 12.939 -13.764 1.00 82.56 88 GLU A N 1
ATOM 714 C CA . GLU A 1 88 ? 14.945 13.422 -13.853 1.00 82.56 88 GLU A CA 1
ATOM 715 C C . GLU A 1 88 ? 15.911 12.400 -14.447 1.00 82.56 88 GLU A C 1
ATOM 717 O O . GLU A 1 88 ? 16.972 12.812 -14.908 1.00 82.56 88 GLU A O 1
ATOM 722 N N . THR A 1 89 ? 15.581 11.100 -14.453 1.00 79.81 89 THR A N 1
ATOM 723 C CA . THR A 1 89 ? 16.496 10.067 -14.980 1.00 79.81 89 THR A CA 1
ATOM 724 C C . THR A 1 89 ? 15.882 9.132 -16.013 1.00 79.81 89 THR A C 1
ATOM 726 O O . THR A 1 89 ? 16.598 8.675 -16.894 1.00 79.81 89 THR A O 1
ATOM 729 N N . ILE A 1 90 ? 14.580 8.836 -15.974 1.00 77.81 90 ILE A N 1
ATOM 730 C CA . ILE A 1 90 ? 13.971 7.915 -16.952 1.00 77.81 90 ILE A CA 1
ATOM 731 C C . ILE A 1 90 ? 13.516 8.666 -18.211 1.00 77.81 90 ILE A C 1
ATOM 733 O O . ILE A 1 90 ? 13.677 8.152 -19.320 1.00 77.81 90 ILE A O 1
ATOM 737 N N . ILE A 1 91 ? 12.978 9.879 -18.051 1.00 80.44 91 ILE A N 1
ATOM 738 C CA . ILE A 1 91 ? 12.433 10.689 -19.153 1.00 80.44 91 ILE A CA 1
ATOM 739 C C . ILE A 1 91 ? 13.510 11.558 -19.826 1.00 80.44 91 ILE A C 1
ATOM 741 O O . ILE A 1 91 ? 13.542 11.653 -21.052 1.00 80.44 91 ILE A O 1
ATOM 745 N N . SER A 1 92 ? 14.391 12.187 -19.048 1.00 79.62 92 SER A N 1
ATOM 746 C CA . SER A 1 92 ? 15.391 13.153 -19.539 1.00 79.62 92 SER A CA 1
ATOM 747 C C . SER A 1 92 ? 16.651 12.504 -20.139 1.00 79.62 92 SER A C 1
ATOM 749 O O . SER A 1 92 ? 17.302 13.091 -21.007 1.00 79.62 92 SER A O 1
ATOM 751 N N . GLU A 1 93 ? 17.014 11.304 -19.680 1.00 81.50 93 GLU A N 1
ATOM 752 C CA . GLU A 1 93 ? 18.297 10.675 -19.984 1.00 81.50 93 GLU A CA 1
ATOM 753 C C . GLU A 1 93 ? 18.293 10.037 -21.379 1.00 81.50 93 GLU A C 1
ATOM 755 O O . GLU A 1 93 ? 17.359 9.336 -21.785 1.00 81.50 93 GLU A O 1
ATOM 760 N N . LYS A 1 94 ? 19.367 10.264 -22.141 1.00 76.88 94 LYS A N 1
ATOM 761 C CA . LYS A 1 94 ? 19.499 9.711 -23.500 1.00 76.88 94 LYS A CA 1
ATOM 762 C C . LYS A 1 94 ? 20.090 8.305 -23.475 1.00 76.88 94 LYS A C 1
ATOM 764 O O . LYS A 1 94 ? 19.712 7.470 -24.299 1.00 76.88 94 LYS A O 1
ATOM 769 N N . ASP A 1 95 ? 20.963 8.043 -22.508 1.00 84.94 95 ASP A N 1
ATOM 770 C CA . ASP A 1 95 ? 21.631 6.762 -22.325 1.00 84.94 95 ASP A CA 1
ATOM 771 C C . ASP A 1 95 ? 20.636 5.670 -21.892 1.00 84.94 95 ASP A C 1
ATOM 773 O O . ASP A 1 95 ? 19.820 5.840 -20.981 1.00 84.94 95 ASP A O 1
ATOM 777 N N . GLN A 1 96 ? 20.651 4.535 -22.587 1.00 80.31 96 GLN A N 1
ATOM 778 C CA . GLN A 1 96 ? 19.753 3.421 -22.299 1.00 80.31 96 GLN A CA 1
ATOM 779 C C . GLN A 1 96 ? 20.177 2.653 -21.040 1.00 80.31 96 GLN A C 1
ATOM 781 O O . GLN A 1 96 ? 19.309 2.174 -20.307 1.00 80.31 96 GLN A O 1
ATOM 786 N N . GLU A 1 97 ? 21.476 2.541 -20.755 1.00 83.88 97 GLU A N 1
ATOM 787 C CA . GLU A 1 97 ? 21.961 1.785 -19.593 1.00 83.88 97 GLU A CA 1
ATOM 788 C C . GLU A 1 97 ? 21.629 2.498 -18.283 1.00 83.88 97 GLU A C 1
ATOM 790 O O . GLU A 1 97 ? 21.121 1.879 -17.343 1.00 83.88 97 GLU A O 1
ATOM 795 N N . LYS A 1 98 ? 21.808 3.823 -18.248 1.00 83.56 98 LYS A N 1
ATOM 796 C CA . LYS A 1 98 ? 21.418 4.656 -17.102 1.00 83.56 98 LYS A CA 1
ATOM 797 C C . LYS A 1 98 ? 19.918 4.596 -16.828 1.00 83.56 98 LYS A C 1
ATOM 799 O O . LYS A 1 98 ? 19.522 4.435 -15.676 1.00 83.56 98 LYS A O 1
ATOM 804 N N . ARG A 1 99 ? 19.082 4.619 -17.874 1.00 83.00 99 ARG A N 1
ATOM 805 C CA . ARG A 1 99 ? 17.622 4.464 -17.739 1.00 83.00 99 ARG A CA 1
ATOM 806 C C . ARG A 1 99 ? 17.230 3.099 -17.184 1.00 83.00 99 ARG A C 1
ATOM 808 O O . ARG A 1 99 ? 16.391 3.025 -16.290 1.00 83.00 99 ARG A O 1
ATOM 815 N N . LYS A 1 100 ? 17.863 2.020 -17.657 1.00 84.31 100 LYS A N 1
ATOM 816 C CA . LYS A 1 100 ? 17.653 0.671 -17.102 1.00 84.31 100 LYS A CA 1
ATOM 817 C C . LYS A 1 100 ? 18.041 0.612 -15.624 1.00 84.31 100 LYS A C 1
ATOM 819 O O . LYS A 1 100 ? 17.298 0.050 -14.825 1.00 84.31 100 LYS A O 1
ATOM 824 N N . LYS A 1 101 ? 19.173 1.212 -15.244 1.00 87.25 101 LYS A N 1
ATOM 825 C CA . LYS A 1 101 ? 19.620 1.268 -13.846 1.00 87.25 101 LYS A CA 1
ATOM 826 C C . LYS A 1 101 ? 18.635 2.038 -12.959 1.00 87.25 101 LYS A C 1
ATOM 828 O O . LYS A 1 101 ? 18.241 1.521 -11.918 1.00 87.25 101 LYS A O 1
ATOM 833 N N . ALA A 1 102 ? 18.189 3.213 -13.401 1.00 85.19 102 ALA A N 1
ATOM 834 C CA . ALA A 1 102 ? 17.186 4.013 -12.697 1.00 85.19 102 ALA A CA 1
ATOM 835 C C . ALA A 1 102 ? 15.838 3.286 -12.566 1.00 85.19 102 ALA A C 1
ATOM 837 O O . ALA A 1 102 ? 15.184 3.353 -11.528 1.00 85.19 102 ALA A O 1
ATOM 838 N N . PHE A 1 103 ? 15.438 2.533 -13.591 1.00 86.12 103 PHE A N 1
ATOM 839 C CA . PHE A 1 103 ? 14.233 1.712 -13.550 1.00 86.12 103 PHE A CA 1
ATOM 840 C C . PHE A 1 103 ? 14.314 0.591 -12.506 1.00 86.12 103 PHE A C 1
ATOM 842 O O . PHE A 1 103 ? 13.376 0.394 -11.732 1.00 86.12 103 PHE A O 1
ATOM 849 N N . TRP A 1 104 ? 15.443 -0.117 -12.432 1.00 86.19 104 TRP A N 1
ATOM 850 C CA . TRP A 1 104 ? 15.659 -1.120 -11.387 1.00 86.19 104 TRP A CA 1
ATOM 851 C C . TRP A 1 104 ? 15.672 -0.503 -9.991 1.00 86.19 104 TRP A C 1
ATOM 853 O O . TRP A 1 104 ? 15.063 -1.050 -9.071 1.00 86.19 104 TRP A O 1
ATOM 863 N N . GLU A 1 105 ? 16.311 0.655 -9.837 1.00 88.38 105 GLU A N 1
ATOM 864 C CA . GLU A 1 105 ? 16.299 1.400 -8.582 1.00 88.38 105 GLU A CA 1
ATOM 865 C C . GLU A 1 105 ? 14.874 1.784 -8.164 1.00 88.38 105 GLU A C 1
ATOM 867 O O . GLU A 1 105 ? 14.497 1.606 -7.003 1.00 88.38 105 GLU A O 1
ATOM 872 N N . LEU A 1 106 ? 14.055 2.233 -9.115 1.00 88.00 106 LEU A N 1
ATOM 873 C CA . LEU A 1 106 ? 12.652 2.539 -8.882 1.00 88.00 106 LEU A CA 1
ATOM 874 C C . LEU A 1 106 ? 11.883 1.311 -8.388 1.00 88.00 106 LEU A C 1
ATOM 876 O O . LEU A 1 106 ? 11.224 1.396 -7.355 1.00 88.00 106 LEU A O 1
ATOM 880 N N . ILE A 1 107 ? 12.024 0.155 -9.046 1.00 87.69 107 ILE A N 1
ATOM 881 C CA . ILE A 1 107 ? 11.372 -1.094 -8.616 1.00 87.69 107 ILE A CA 1
ATOM 882 C C . ILE A 1 107 ? 11.778 -1.463 -7.185 1.00 87.69 107 ILE A C 1
ATOM 884 O O . ILE A 1 107 ? 10.920 -1.817 -6.371 1.00 87.69 107 ILE A O 1
ATOM 888 N N . ILE A 1 108 ? 13.071 -1.380 -6.862 1.00 89.56 108 ILE A N 1
ATOM 889 C CA . ILE A 1 108 ? 13.588 -1.713 -5.529 1.00 89.56 108 ILE A CA 1
ATOM 890 C C . ILE A 1 108 ? 12.970 -0.791 -4.476 1.00 89.56 108 ILE A C 1
ATOM 892 O O . ILE A 1 108 ? 12.468 -1.268 -3.454 1.00 89.56 108 ILE A O 1
ATOM 896 N N . ARG A 1 109 ? 12.953 0.522 -4.722 1.00 88.19 109 ARG A N 1
ATOM 897 C CA . ARG A 1 109 ? 12.375 1.480 -3.774 1.00 88.19 109 ARG A CA 1
ATOM 898 C C . ARG A 1 109 ? 10.856 1.323 -3.650 1.00 88.19 109 ARG A C 1
ATOM 900 O O . ARG A 1 109 ? 10.338 1.397 -2.539 1.00 88.19 109 ARG A O 1
ATOM 907 N N . THR A 1 110 ? 10.139 1.032 -4.736 1.00 87.12 110 THR A N 1
ATOM 908 C CA . THR A 1 110 ? 8.699 0.731 -4.683 1.00 87.12 110 THR A CA 1
ATOM 909 C C . THR A 1 110 ? 8.423 -0.526 -3.856 1.00 87.12 110 THR A C 1
ATOM 911 O O . THR A 1 110 ? 7.529 -0.515 -3.011 1.00 87.12 110 THR A O 1
ATOM 914 N N . LYS A 1 111 ? 9.220 -1.593 -4.012 1.00 88.75 111 LYS A N 1
ATOM 915 C CA . LYS A 1 111 ? 9.111 -2.788 -3.158 1.00 88.75 111 LYS A CA 1
ATOM 916 C C . LYS A 1 111 ? 9.396 -2.480 -1.690 1.00 88.75 111 LYS A C 1
ATOM 918 O O . LYS A 1 111 ? 8.697 -2.991 -0.816 1.00 88.75 111 LYS A O 1
ATOM 923 N N . LYS A 1 112 ? 10.373 -1.615 -1.411 1.00 90.81 112 LYS A N 1
ATOM 924 C CA . LYS A 1 112 ? 10.660 -1.165 -0.046 1.00 90.81 112 LYS A CA 1
ATOM 925 C C . LYS A 1 112 ? 9.458 -0.443 0.572 1.00 90.81 112 LYS A C 1
ATOM 927 O O . LYS A 1 112 ? 9.075 -0.775 1.688 1.00 90.81 112 LYS A O 1
ATOM 932 N N . LEU A 1 113 ? 8.789 0.441 -0.169 1.00 88.38 113 LEU A N 1
ATOM 933 C CA . LEU A 1 113 ? 7.568 1.112 0.303 1.00 88.38 113 LEU A CA 1
ATOM 934 C C . LEU A 1 113 ? 6.427 0.137 0.619 1.00 88.38 113 LEU A C 1
ATOM 936 O O . LEU A 1 113 ? 5.696 0.339 1.591 1.00 88.38 113 LEU A O 1
ATOM 940 N N . ILE A 1 114 ? 6.272 -0.924 -0.179 1.00 89.25 114 ILE A N 1
ATOM 941 C CA . ILE A 1 114 ? 5.298 -1.987 0.108 1.00 89.25 114 ILE A CA 1
ATOM 942 C C . ILE A 1 114 ? 5.649 -2.656 1.440 1.00 89.25 114 ILE A C 1
ATOM 944 O O . ILE A 1 114 ? 4.795 -2.735 2.320 1.00 89.25 114 ILE A O 1
ATOM 948 N N . SER A 1 115 ? 6.918 -3.029 1.639 1.00 90.00 115 SER A N 1
ATOM 949 C CA . SER A 1 115 ? 7.360 -3.646 2.897 1.00 90.00 115 SER A CA 1
ATOM 950 C C . SER A 1 115 ? 7.176 -2.723 4.109 1.00 90.00 115 SER A C 1
ATOM 952 O O . SER A 1 115 ? 6.734 -3.157 5.168 1.00 90.00 115 SER A O 1
ATOM 954 N N . GLU A 1 116 ? 7.427 -1.420 3.961 1.00 89.50 116 GLU A N 1
ATOM 955 C CA . GLU A 1 116 ? 7.199 -0.440 5.026 1.00 89.50 116 GLU A CA 1
ATOM 956 C C . GLU A 1 116 ? 5.707 -0.329 5.367 1.00 89.50 116 GLU A C 1
ATOM 958 O O . GLU A 1 116 ? 5.339 -0.266 6.544 1.00 89.50 116 GLU A O 1
ATOM 963 N N . THR A 1 117 ? 4.841 -0.377 4.353 1.00 87.88 117 THR A N 1
ATOM 964 C CA . THR A 1 117 ? 3.382 -0.388 4.530 1.00 87.88 117 THR A CA 1
ATOM 965 C C . THR A 1 117 ? 2.928 -1.648 5.271 1.00 87.88 117 THR A C 1
ATOM 967 O O . THR A 1 117 ? 2.124 -1.543 6.199 1.00 87.88 117 THR A O 1
ATOM 970 N N . ASP A 1 118 ? 3.501 -2.808 4.944 1.00 87.44 118 ASP A N 1
ATOM 971 C CA . ASP A 1 118 ? 3.224 -4.078 5.625 1.00 87.44 118 ASP A CA 1
ATOM 972 C C . ASP A 1 118 ? 3.654 -4.050 7.095 1.00 87.44 118 ASP A C 1
ATOM 974 O O . ASP A 1 118 ? 2.851 -4.349 7.977 1.00 87.44 118 ASP A O 1
ATOM 978 N N . THR A 1 119 ? 4.863 -3.568 7.404 1.00 89.88 119 THR A N 1
ATOM 979 C CA . THR A 1 119 ? 5.296 -3.448 8.812 1.00 89.88 119 THR A CA 1
ATOM 980 C C . THR A 1 119 ? 4.424 -2.483 9.618 1.00 89.88 119 THR A C 1
ATOM 982 O O . THR A 1 119 ? 4.293 -2.616 10.839 1.00 89.88 119 THR A O 1
ATOM 985 N N . ARG A 1 120 ? 3.847 -1.457 8.976 1.00 85.88 120 ARG A N 1
ATOM 986 C CA . ARG A 1 120 ? 2.909 -0.534 9.628 1.00 85.88 120 ARG A CA 1
ATOM 987 C C . ARG A 1 120 ? 1.558 -1.205 9.867 1.00 85.88 120 ARG A C 1
ATOM 989 O O . ARG A 1 120 ? 0.984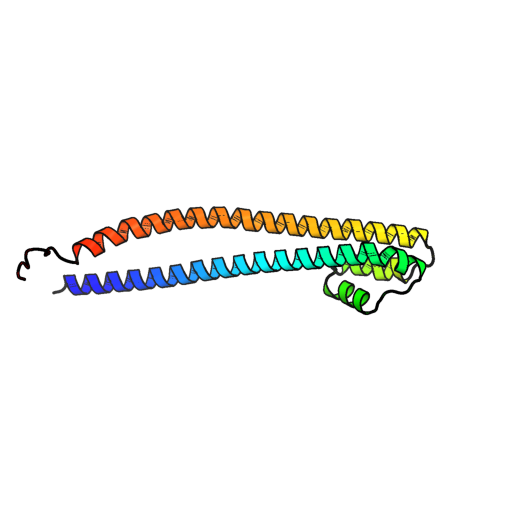 -1.028 10.941 1.00 85.88 120 ARG A O 1
ATOM 996 N N . TYR A 1 121 ? 1.082 -1.983 8.900 1.00 86.31 121 TYR A N 1
ATOM 997 C CA . TYR A 1 121 ? -0.127 -2.790 9.027 1.00 86.31 121 TYR A CA 1
ATOM 998 C C . TYR A 1 121 ? -0.007 -3.793 10.183 1.00 86.31 121 TYR A C 1
ATOM 1000 O O . TYR A 1 121 ? -0.845 -3.795 11.084 1.00 86.31 121 TYR A O 1
ATOM 1008 N N . GLU A 1 122 ? 1.077 -4.570 10.229 1.00 84.62 122 GLU A N 1
ATOM 1009 C CA . GLU A 1 122 ? 1.329 -5.556 11.287 1.00 84.62 122 GLU A CA 1
ATOM 1010 C C . GLU A 1 122 ? 1.353 -4.919 12.679 1.00 84.62 122 GLU A C 1
ATOM 1012 O O . GLU A 1 122 ? 0.729 -5.430 13.610 1.00 84.62 122 GLU A O 1
ATOM 1017 N N . ARG A 1 123 ? 1.994 -3.751 12.823 1.00 85.56 123 ARG A N 1
ATOM 1018 C CA . ARG A 1 123 ? 1.994 -2.991 14.084 1.00 85.56 123 ARG A CA 1
ATOM 1019 C C . ARG A 1 123 ? 0.588 -2.584 14.530 1.00 85.56 123 ARG A C 1
ATOM 1021 O O . ARG A 1 123 ? 0.275 -2.658 15.719 1.00 85.56 123 ARG A O 1
ATOM 1028 N N . LEU A 1 124 ? -0.273 -2.161 13.607 1.00 81.62 124 LEU A N 1
ATOM 1029 C CA . LEU A 1 124 ? -1.653 -1.771 13.924 1.00 81.62 124 LEU A CA 1
ATOM 1030 C C . LEU A 1 124 ? -2.531 -2.976 14.292 1.00 81.62 124 LEU A C 1
ATOM 1032 O O . LEU A 1 124 ? -3.339 -2.887 15.223 1.00 81.62 124 LEU A O 1
ATOM 1036 N N . VAL A 1 125 ? -2.336 -4.114 13.624 1.00 80.00 125 VAL A N 1
ATOM 1037 C CA . VAL A 1 125 ? -3.023 -5.375 13.948 1.00 80.00 125 VAL A CA 1
ATOM 1038 C C . VAL A 1 125 ? -2.559 -5.928 15.307 1.00 80.00 125 VAL A C 1
ATOM 1040 O O . VAL A 1 125 ? -3.372 -6.307 16.152 1.00 80.00 125 VAL A O 1
ATOM 1043 N N . ALA A 1 126 ? -1.259 -5.886 15.600 1.00 77.19 126 ALA A N 1
ATOM 1044 C CA . ALA A 1 126 ? -0.734 -6.277 16.908 1.00 77.19 126 ALA A CA 1
ATOM 1045 C C . ALA A 1 126 ? -1.319 -5.407 18.040 1.00 77.19 126 ALA A C 1
ATOM 1047 O O . ALA A 1 126 ? -1.808 -5.919 19.047 1.00 77.19 126 ALA A O 1
ATOM 1048 N N . ASN A 1 127 ? -1.382 -4.087 17.846 1.00 72.12 127 ASN A N 1
ATOM 1049 C CA . ASN A 1 127 ? -1.932 -3.161 18.840 1.00 72.12 127 ASN A CA 1
ATOM 1050 C C . ASN A 1 127 ? -3.458 -3.285 19.039 1.00 72.12 127 ASN A C 1
ATOM 1052 O O . ASN A 1 127 ? -3.979 -2.911 20.096 1.00 72.12 127 ASN A O 1
ATOM 1056 N N . THR A 1 128 ? -4.200 -3.786 18.047 1.00 65.62 128 THR A N 1
ATOM 1057 C CA . THR A 1 128 ? -5.653 -4.011 18.164 1.00 65.62 128 THR A CA 1
ATOM 1058 C C . THR A 1 128 ? -5.967 -5.251 18.990 1.00 65.62 128 THR A C 1
ATOM 1060 O O . THR A 1 128 ? -6.791 -5.155 19.900 1.00 65.62 128 THR A O 1
ATOM 1063 N N . THR A 1 129 ? -5.243 -6.354 18.786 1.00 61.06 129 THR A N 1
ATOM 1064 C CA . THR A 1 129 ? -5.431 -7.582 19.583 1.00 61.06 129 THR A CA 1
ATOM 1065 C C . THR A 1 129 ? -5.149 -7.379 21.079 1.00 61.06 129 THR A C 1
ATOM 1067 O O . THR A 1 129 ? -5.853 -7.934 21.923 1.00 61.06 129 THR A O 1
ATOM 1070 N N . ILE A 1 130 ? -4.176 -6.533 21.439 1.00 59.81 130 ILE A N 1
ATOM 1071 C CA . ILE A 1 130 ? -3.875 -6.189 22.842 1.00 59.81 130 ILE A CA 1
ATOM 1072 C C . ILE A 1 130 ? -4.987 -5.311 23.446 1.00 59.81 130 ILE A C 1
ATOM 1074 O O . ILE A 1 130 ? -5.413 -5.529 24.582 1.00 59.81 130 ILE A O 1
ATOM 1078 N N . GLY A 1 131 ? -5.506 -4.345 22.678 1.00 57.97 131 GLY A N 1
ATOM 1079 C CA . GLY A 1 131 ? -6.591 -3.463 23.117 1.00 57.97 131 GLY A CA 1
ATOM 1080 C C . GLY A 1 131 ? -7.930 -4.180 23.313 1.00 57.97 131 GLY A C 1
ATOM 1081 O O . GLY A 1 131 ? -8.634 -3.896 24.280 1.00 57.97 131 GLY A O 1
ATOM 1082 N N . GLU A 1 132 ? -8.271 -5.131 22.441 1.00 58.41 132 GLU A N 1
ATOM 1083 C CA . GLU A 1 132 ? -9.484 -5.947 22.589 1.00 58.41 132 GLU A CA 1
ATOM 1084 C C . GLU A 1 132 ? -9.401 -6.885 23.798 1.00 58.41 132 GLU A C 1
ATOM 1086 O O . GLU A 1 132 ? -10.372 -6.994 24.546 1.00 58.41 132 GLU A O 1
ATOM 1091 N N . LYS A 1 133 ? -8.234 -7.485 24.078 1.00 57.66 133 LYS A N 1
ATOM 1092 C CA . LYS A 1 133 ? -8.038 -8.308 25.287 1.00 57.66 133 LYS A CA 1
ATOM 1093 C C . LYS A 1 133 ? -8.239 -7.508 26.583 1.00 57.66 133 LYS A C 1
ATOM 1095 O O . LYS A 1 133 ? -8.873 -8.006 27.511 1.00 57.66 133 LYS A O 1
ATOM 1100 N N . LEU A 1 134 ? -7.776 -6.256 26.633 1.00 53.75 134 LEU A N 1
ATOM 1101 C CA . LEU A 1 134 ? -8.003 -5.348 27.770 1.00 53.75 134 LEU A CA 1
ATOM 1102 C C . LEU A 1 134 ? -9.478 -4.929 27.917 1.00 53.75 134 LEU A C 1
ATOM 1104 O O . LEU A 1 134 ? -9.979 -4.800 29.034 1.00 53.75 134 LEU A O 1
ATOM 1108 N N . LEU A 1 135 ? -10.197 -4.756 26.805 1.00 54.16 135 LEU A N 1
ATOM 1109 C CA . LEU A 1 135 ? -11.627 -4.427 26.816 1.00 54.16 135 LEU A CA 1
ATOM 1110 C C . LEU A 1 135 ? -12.501 -5.606 27.254 1.00 54.16 135 LEU A C 1
ATOM 1112 O O . LEU A 1 135 ? -13.466 -5.394 27.986 1.00 54.16 135 LEU A O 1
ATOM 1116 N N . VAL A 1 136 ? -12.158 -6.840 26.874 1.00 55.41 136 VAL A N 1
ATOM 1117 C CA . VAL A 1 136 ? -12.857 -8.042 27.360 1.00 55.41 136 VAL A CA 1
ATOM 1118 C C . VAL A 1 136 ? -12.694 -8.187 28.872 1.00 55.41 136 VAL A C 1
ATOM 1120 O O . VAL A 1 136 ? -13.671 -8.501 29.549 1.00 55.41 136 VAL A O 1
ATOM 1123 N N . LEU A 1 137 ? -11.511 -7.886 29.415 1.00 49.81 137 LEU A N 1
ATOM 1124 C CA . LEU A 1 137 ? -11.263 -7.904 30.860 1.00 49.81 137 LEU A CA 1
ATOM 1125 C C . LEU A 1 137 ? -12.121 -6.864 31.604 1.00 49.81 137 LEU A C 1
ATOM 1127 O O . LEU A 1 137 ? -12.793 -7.215 32.571 1.00 49.81 137 LEU A O 1
ATOM 1131 N N . ASN A 1 138 ? -12.209 -5.625 31.111 1.00 48.91 138 ASN A N 1
ATOM 1132 C CA . ASN A 1 138 ? -13.043 -4.583 31.733 1.00 48.91 138 ASN A CA 1
ATOM 1133 C C . ASN A 1 138 ? -14.558 -4.796 31.512 1.00 48.91 138 ASN A C 1
ATOM 1135 O O . ASN A 1 138 ? -15.371 -4.509 32.392 1.00 48.91 138 ASN A O 1
ATOM 1139 N N . GLY A 1 139 ? -14.961 -5.356 30.369 1.00 45.53 139 GLY A N 1
ATOM 1140 C CA . GLY A 1 139 ? -16.346 -5.747 30.087 1.00 45.53 139 GLY A CA 1
ATOM 1141 C C . GLY A 1 139 ? -16.814 -6.947 30.918 1.00 45.53 139 GLY A C 1
ATOM 1142 O O . GLY A 1 139 ? -17.980 -7.006 31.315 1.00 45.53 139 GLY A O 1
ATOM 1143 N N . TRP A 1 140 ? -15.908 -7.873 31.252 1.00 40.06 140 TRP A N 1
ATOM 1144 C CA . TRP A 1 140 ? -16.158 -8.942 32.223 1.00 40.06 140 TRP A CA 1
ATOM 1145 C C . TRP A 1 140 ? -16.400 -8.392 33.629 1.00 40.06 140 TRP A C 1
ATOM 1147 O O . TRP A 1 140 ? -17.318 -8.857 34.306 1.00 40.06 140 TRP A O 1
ATOM 1157 N N . VAL A 1 141 ? -15.653 -7.366 34.045 1.00 42.38 141 VAL A N 1
ATOM 1158 C CA . VAL A 1 141 ? -15.895 -6.668 35.320 1.00 42.38 141 VAL A CA 1
ATOM 1159 C C . VAL A 1 141 ? -17.287 -6.018 35.323 1.00 42.38 141 VAL A C 1
ATOM 1161 O O . VAL A 1 141 ? -18.031 -6.150 36.292 1.00 42.38 141 VAL A O 1
ATOM 1164 N N . CYS A 1 142 ? -17.707 -5.414 34.208 1.00 40.16 142 CYS A N 1
ATOM 1165 C CA . CYS A 1 142 ? -19.018 -4.770 34.099 1.00 40.16 142 CYS A CA 1
ATOM 1166 C C . CYS A 1 142 ? -20.192 -5.778 34.083 1.00 40.16 142 CYS A C 1
ATOM 1168 O O . CYS A 1 142 ? -21.176 -5.600 34.805 1.00 40.16 142 CYS A O 1
ATOM 1170 N N . LYS A 1 143 ? -20.080 -6.899 33.348 1.00 39.84 143 LYS A N 1
ATOM 1171 C CA . LYS A 1 143 ? -21.106 -7.962 33.356 1.00 39.84 143 LYS A CA 1
ATOM 1172 C C . LYS A 1 143 ? -21.225 -8.648 34.718 1.00 39.84 143 LYS A C 1
ATOM 1174 O O . LYS A 1 143 ? -22.341 -8.931 35.143 1.00 39.84 143 LYS A O 1
ATOM 1179 N N . ARG A 1 144 ? -20.116 -8.892 35.425 1.00 41.38 144 ARG A N 1
ATOM 1180 C CA . ARG A 1 144 ? -20.138 -9.598 36.719 1.00 41.38 144 ARG A CA 1
ATOM 1181 C C . ARG A 1 144 ? -20.723 -8.748 37.855 1.00 41.38 144 ARG A C 1
ATOM 1183 O O . ARG A 1 144 ? -21.327 -9.314 38.761 1.00 41.38 144 ARG A O 1
ATOM 1190 N N . CYS A 1 145 ? -20.627 -7.419 37.770 1.00 43.06 145 CYS A N 1
ATOM 1191 C CA . CYS A 1 145 ? -21.205 -6.504 38.761 1.00 43.06 145 CYS A CA 1
ATOM 1192 C C . CYS A 1 145 ? -22.678 -6.139 38.485 1.00 43.06 145 CYS A C 1
ATOM 1194 O O . CYS A 1 145 ? -23.441 -5.961 39.430 1.00 43.06 145 CYS A O 1
ATOM 1196 N N . ILE A 1 146 ? -23.111 -6.058 37.219 1.00 44.22 146 ILE A N 1
ATOM 1197 C CA . ILE A 1 146 ? -24.463 -5.573 36.870 1.00 44.22 146 ILE A CA 1
ATOM 1198 C C . ILE A 1 146 ? -25.509 -6.704 36.814 1.00 44.22 146 ILE A C 1
ATOM 1200 O O . ILE A 1 146 ? -26.654 -6.514 37.235 1.00 44.22 146 ILE A O 1
ATOM 1204 N N . PHE A 1 147 ? -25.142 -7.910 36.365 1.00 39.12 147 PHE A N 1
ATOM 1205 C CA . PHE A 1 147 ? -26.105 -9.014 36.216 1.00 39.12 147 PHE A CA 1
ATOM 1206 C C . PHE A 1 147 ? -26.733 -9.544 37.523 1.00 39.12 147 PHE A C 1
ATOM 1208 O O . PHE A 1 147 ? -27.932 -9.841 37.511 1.00 39.12 147 PHE A O 1
ATOM 1215 N N . PRO A 1 148 ? -26.019 -9.662 38.665 1.00 43.84 148 PRO A N 1
ATOM 1216 C CA . PRO A 1 148 ? -26.644 -10.171 39.887 1.00 43.84 148 PRO A CA 1
ATOM 1217 C C . PRO A 1 148 ? -27.576 -9.152 40.565 1.00 43.84 148 PRO A C 1
ATOM 1219 O O . PRO A 1 148 ? -28.427 -9.551 41.359 1.00 43.84 148 PRO A O 1
ATOM 1222 N N . ILE A 1 149 ? -27.472 -7.859 40.232 1.00 44.50 149 ILE A N 1
ATOM 1223 C CA . ILE A 1 149 ? -28.330 -6.801 40.795 1.00 44.50 149 ILE A CA 1
ATOM 1224 C C . ILE A 1 149 ? -29.678 -6.741 40.054 1.00 44.50 149 ILE A C 1
ATOM 1226 O O . ILE A 1 149 ? -30.725 -6.614 40.688 1.00 44.50 149 ILE A O 1
ATOM 1230 N N . LEU A 1 150 ? -29.685 -6.931 38.729 1.00 38.66 150 LEU A N 1
ATOM 1231 C CA . LEU A 1 150 ? -30.917 -6.969 37.926 1.00 38.66 150 LEU A CA 1
ATOM 1232 C C . LEU A 1 150 ? -31.744 -8.249 38.135 1.00 38.66 150 LEU A C 1
ATOM 1234 O O . LEU A 1 150 ? -32.974 -8.189 38.110 1.00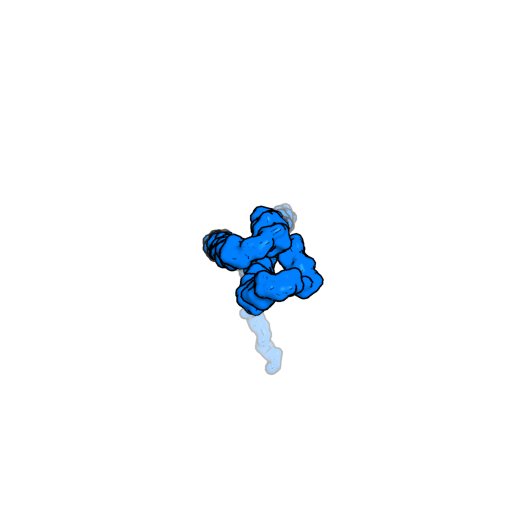 38.66 150 LEU A O 1
ATOM 1238 N N . LYS A 1 151 ? -31.100 -9.386 38.438 1.00 38.59 151 LYS A N 1
ATOM 1239 C CA . LYS A 1 151 ? -31.804 -10.654 38.709 1.00 38.59 151 LYS A CA 1
ATOM 1240 C C . LYS A 1 151 ? -32.468 -10.712 40.096 1.00 38.59 151 LYS A C 1
ATOM 1242 O O . LYS A 1 151 ? -33.328 -11.554 40.315 1.00 38.59 151 LYS A O 1
ATOM 1247 N N . ARG A 1 152 ? -32.119 -9.814 41.032 1.00 42.53 152 ARG A N 1
ATOM 1248 C CA . ARG A 1 152 ? -32.788 -9.716 42.348 1.00 42.53 152 ARG A CA 1
ATOM 1249 C C . ARG A 1 152 ? -34.025 -8.812 42.359 1.00 42.53 152 ARG A C 1
ATOM 1251 O O . ARG A 1 152 ? -34.822 -8.930 43.282 1.00 42.53 152 ARG A O 1
ATOM 1258 N N . ARG A 1 153 ? -34.216 -7.933 41.363 1.00 39.28 153 ARG A N 1
ATOM 1259 C CA . ARG A 1 153 ? -35.410 -7.061 41.267 1.00 39.28 153 ARG A CA 1
ATOM 1260 C C . ARG A 1 153 ? -36.563 -7.657 40.459 1.00 39.28 153 ARG A C 1
ATOM 1262 O O . ARG A 1 153 ? -37.681 -7.174 40.580 1.00 39.28 153 ARG A O 1
ATOM 1269 N N . THR A 1 154 ? -36.328 -8.716 39.689 1.00 41.78 154 THR A N 1
ATOM 1270 C CA . THR A 1 154 ? -37.363 -9.428 38.922 1.00 41.78 154 THR A CA 1
ATOM 1271 C C . THR A 1 154 ? -37.706 -10.768 39.577 1.00 41.78 154 THR A C 1
ATOM 1273 O O . THR A 1 154 ? -37.395 -11.835 39.072 1.00 41.78 154 THR A O 1
ATOM 1276 N N . GLY A 1 155 ? -38.343 -10.683 40.747 1.00 34.75 155 GLY A N 1
ATOM 1277 C CA . GLY A 1 155 ? -39.408 -11.601 41.158 1.00 34.75 155 GLY A CA 1
ATOM 1278 C C . GLY A 1 155 ? -39.078 -13.082 41.369 1.00 34.75 155 GLY A C 1
ATOM 1279 O O . GLY A 1 155 ? -39.133 -13.908 40.463 1.00 34.75 155 GLY A O 1
ATOM 1280 N N . GLN A 1 156 ? -39.014 -13.453 42.645 1.00 38.59 156 GLN A N 1
ATOM 1281 C CA . GLN A 1 156 ? -39.804 -14.581 43.135 1.00 38.59 156 GLN A CA 1
ATOM 1282 C C . GLN A 1 156 ? -41.248 -14.463 42.595 1.00 38.59 156 GLN A C 1
ATOM 1284 O O . GLN A 1 156 ? -41.970 -13.556 43.001 1.00 38.59 156 GLN A O 1
ATOM 1289 N N . LYS A 1 157 ? -41.642 -15.346 41.670 1.00 36.34 157 LYS A N 1
ATOM 1290 C CA . LYS A 1 157 ? -42.952 -16.030 41.567 1.00 36.34 157 LYS A CA 1
ATOM 1291 C C . LYS A 1 157 ? -43.078 -16.691 40.187 1.00 36.34 157 LYS A C 1
ATOM 1293 O O . LYS A 1 157 ? -43.682 -16.155 39.272 1.00 36.34 157 LYS A O 1
ATOM 1298 N N . LEU A 1 158 ? -42.555 -17.907 40.077 1.00 38.19 158 LEU A N 1
ATOM 1299 C CA . LEU A 1 158 ? -43.213 -18.953 39.293 1.00 38.19 158 LEU A CA 1
ATOM 1300 C C . LEU A 1 158 ? -43.725 -19.967 40.319 1.00 38.19 158 LEU A C 1
ATOM 1302 O O . LEU A 1 158 ? -43.066 -20.953 40.634 1.00 38.19 158 LEU A O 1
ATOM 1306 N N . LYS A 1 159 ? -44.852 -19.630 40.950 1.00 35.97 159 LYS A N 1
ATOM 1307 C CA . LYS A 1 159 ? -45.691 -20.574 41.690 1.00 35.97 159 LYS A CA 1
ATOM 1308 C C . LYS A 1 159 ? -47.032 -20.592 40.968 1.00 35.97 159 LYS A C 1
ATOM 1310 O O . LYS A 1 159 ? -47.714 -19.576 40.974 1.00 35.97 159 LYS A O 1
ATOM 1315 N N . ASN A 1 160 ? -47.337 -21.762 40.418 1.00 38.25 160 ASN A N 1
ATOM 1316 C CA . ASN A 1 160 ? -48.655 -22.299 40.095 1.00 38.25 160 ASN A CA 1
ATOM 1317 C C . ASN A 1 160 ? -49.550 -21.474 39.167 1.00 38.25 160 ASN A C 1
ATOM 1319 O O . ASN A 1 160 ? -50.321 -20.651 39.643 1.00 38.25 160 ASN A O 1
ATOM 1323 N N . GLU A 1 161 ? -49.584 -21.870 37.896 1.00 32.25 161 GLU A N 1
ATOM 1324 C CA . GLU A 1 161 ? -50.854 -22.034 37.184 1.00 32.25 161 GLU A CA 1
ATOM 1325 C C . GLU A 1 161 ? -50.857 -23.420 36.522 1.00 32.25 161 GLU A C 1
ATOM 1327 O O . GLU A 1 161 ? -50.159 -23.689 35.548 1.00 32.25 161 GLU A O 1
ATOM 1332 N N . SER A 1 162 ? -51.579 -24.333 37.166 1.00 38.62 162 SER A N 1
ATOM 1333 C CA . SER A 1 162 ? -52.229 -25.495 36.563 1.00 38.62 162 SER A CA 1
ATOM 1334 C C . SER A 1 162 ? -53.637 -25.078 36.116 1.00 38.62 162 SER A C 1
ATOM 1336 O O . SER A 1 162 ? -54.206 -24.210 36.780 1.00 38.62 162 SER A O 1
ATOM 1338 N N . ILE A 1 163 ? -54.199 -25.790 35.121 1.00 37.69 163 ILE A N 1
ATOM 1339 C CA . ILE A 1 163 ? -55.505 -25.638 34.421 1.00 37.69 163 ILE A CA 1
ATOM 1340 C C . ILE A 1 163 ? -55.290 -24.917 33.069 1.00 37.69 163 ILE A C 1
ATOM 1342 O O . ILE A 1 163 ? -54.973 -23.735 33.065 1.00 37.69 163 ILE A O 1
ATOM 1346 N N . VAL A 1 164 ? -55.371 -25.539 31.883 1.00 39.12 164 VAL A N 1
ATOM 1347 C CA . VAL A 1 164 ? -56.062 -26.756 31.390 1.00 39.12 164 VAL A CA 1
ATOM 1348 C C . VAL A 1 164 ? -55.086 -27.669 30.650 1.00 39.12 164 VAL A C 1
ATOM 1350 O O . VAL A 1 164 ? -54.248 -27.131 29.894 1.00 39.12 164 VAL A O 1
#

Foldseek 3Di:
DVVVVVVVVVVVVVVVVVVVVVVVVVVVVVVLVVVLVVLVVLLVLLVVLLVVLVVCVVVCLVVVDDDPVNVVSCVPNPDPVLVCLCVVFSNPDPDSVSNVVSSVVSSVVSVVVSVVSVVVSVVSVVVVVVVVVVVVVVVVVVCVVPVVVVVVVPDDDPDDDDDD

Secondary structure (DSSP, 8-state):
-HHHHHHHHHHHHHHHHHHHHHHHHHHHHHHHHHHHHHHHHHHHHHHHHHHHHHHHHHHHHHH----HHHHHHHHHHS-HHHHHHIIIIIIS---HHHHHHHHHHHHHHHHHHHHHHHHHHHHHHHHHHHHHHHHHHHHHHHHHHHHHHHHHHS-S--------

pLDDT: mean 74.67, std 17.17, range [32.25, 90.81]

Radius of gyration: 30.31 Å; chains: 1; bounding box: 78×40×77 Å